Protein AF-A0A1B7W643-F1 (afdb_monomer_lite)

Secondary structure (DSSP, 8-state):
---HHHHHHHHHTS-HHHHHHHHHHHHHHHHHHHHHHS-TT--HHHHHTS-HHHHHHHT-----S-------

Structure (mmCIF, N/CA/C/O backbone):
data_AF-A0A1B7W643-F1
#
_entry.id   AF-A0A1B7W643-F1
#
loop_
_atom_site.group_PDB
_atom_site.id
_atom_site.type_symbol
_atom_site.label_atom_id
_atom_site.label_alt_id
_atom_site.label_comp_id
_atom_site.label_asym_id
_atom_site.label_entity_id
_atom_site.label_seq_id
_atom_site.pdbx_PDB_ins_code
_atom_site.Cartn_x
_atom_site.Cartn_y
_atom_site.Cartn_z
_atom_site.occupancy
_atom_site.B_iso_or_equiv
_atom_site.auth_seq_id
_atom_site.auth_comp_id
_atom_site.auth_asym_id
_atom_site.auth_atom_id
_atom_site.pdbx_PDB_model_num
ATOM 1 N N . MET A 1 1 ? 13.161 -1.637 22.891 1.00 70.00 1 MET A N 1
ATOM 2 C CA . MET A 1 1 ? 12.990 -2.101 21.500 1.00 70.00 1 MET A CA 1
ATOM 3 C C . MET A 1 1 ? 11.547 -2.537 21.375 1.00 70.00 1 MET A C 1
ATOM 5 O O . MET A 1 1 ? 11.172 -3.462 22.079 1.00 70.00 1 MET A O 1
ATOM 9 N N . ILE A 1 2 ? 10.734 -1.803 20.616 1.00 72.69 2 ILE A N 1
ATOM 10 C CA . ILE A 1 2 ? 9.323 -2.160 20.401 1.00 72.69 2 ILE A CA 1
ATOM 11 C C . ILE A 1 2 ? 9.292 -3.420 19.532 1.00 72.69 2 ILE A C 1
ATOM 13 O O . ILE A 1 2 ? 10.023 -3.493 18.540 1.00 72.69 2 ILE A O 1
ATOM 17 N N . LYS A 1 3 ? 8.494 -4.420 19.908 1.00 89.31 3 LYS A N 1
ATOM 18 C CA . LYS A 1 3 ? 8.282 -5.611 19.075 1.00 89.31 3 LYS A CA 1
ATOM 19 C C . LYS A 1 3 ? 7.280 -5.283 17.969 1.00 89.31 3 LYS A C 1
ATOM 21 O O . LYS A 1 3 ? 6.326 -4.548 18.199 1.00 89.31 3 LYS A O 1
ATOM 26 N N . LEU A 1 4 ? 7.455 -5.865 16.780 1.00 86.75 4 LEU A N 1
ATOM 27 C CA . LEU A 1 4 ? 6.539 -5.659 15.646 1.00 86.75 4 LEU A CA 1
ATOM 28 C C . LEU A 1 4 ? 5.071 -5.906 16.034 1.00 86.75 4 LEU A C 1
ATOM 30 O O . LEU A 1 4 ? 4.195 -5.151 15.632 1.00 86.75 4 LEU A O 1
ATOM 34 N N . GLN A 1 5 ? 4.825 -6.920 16.862 1.00 90.75 5 GLN A N 1
ATOM 35 C CA . GLN A 1 5 ? 3.492 -7.249 17.359 1.00 90.75 5 GLN A CA 1
ATOM 36 C C . GLN A 1 5 ? 2.881 -6.122 18.21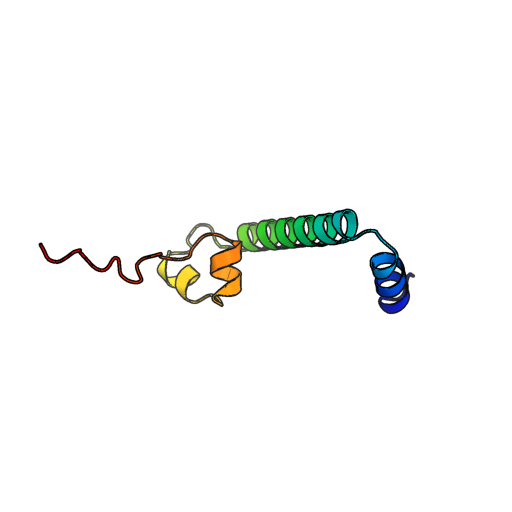1 1.00 90.75 5 GLN A C 1
ATOM 38 O O . GLN A 1 5 ? 1.734 -5.754 17.997 1.00 90.75 5 GLN A O 1
ATOM 43 N N . GLU A 1 6 ? 3.658 -5.508 19.109 1.00 91.56 6 GLU A N 1
ATOM 44 C CA . GLU A 1 6 ? 3.189 -4.380 19.929 1.00 91.56 6 GLU A CA 1
ATOM 45 C C . GLU A 1 6 ? 2.866 -3.158 19.059 1.00 91.56 6 GLU A C 1
ATOM 47 O O . GLU A 1 6 ? 1.939 -2.409 19.356 1.00 91.56 6 GLU A O 1
ATOM 52 N N . LEU A 1 7 ? 3.617 -2.941 17.973 1.00 89.25 7 LEU A N 1
ATOM 53 C CA . LEU A 1 7 ? 3.320 -1.879 17.010 1.00 89.25 7 LEU A CA 1
ATOM 54 C C . LEU A 1 7 ? 2.030 -2.171 16.234 1.00 89.25 7 LEU A C 1
ATOM 56 O O . LEU A 1 7 ? 1.222 -1.269 16.034 1.00 89.25 7 LEU A O 1
ATOM 60 N N . GLN A 1 8 ? 1.825 -3.419 15.809 1.00 89.38 8 GLN A N 1
ATOM 61 C CA . GLN A 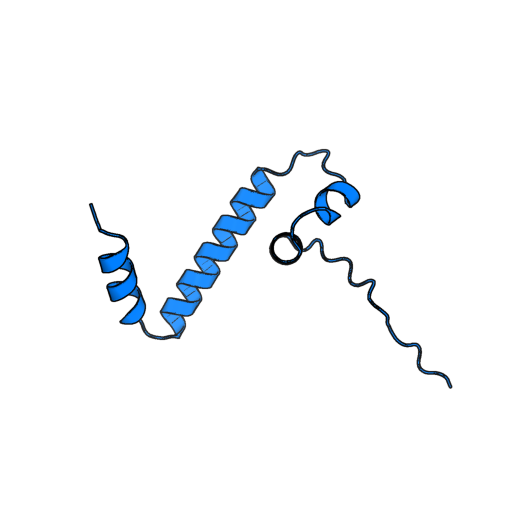1 8 ? 0.604 -3.832 15.114 1.00 89.38 8 GLN A CA 1
ATOM 62 C C . GLN A 1 8 ? -0.631 -3.623 15.992 1.00 89.38 8 GLN A C 1
ATOM 64 O O . GLN A 1 8 ? -1.603 -3.033 15.528 1.00 89.38 8 GLN A O 1
ATOM 69 N N . GLU A 1 9 ? -0.571 -4.042 17.257 1.00 93.56 9 GLU A N 1
ATOM 70 C CA . GLU A 1 9 ? -1.653 -3.838 18.225 1.00 93.56 9 GLU A CA 1
ATOM 71 C C . GLU A 1 9 ? -1.965 -2.344 18.400 1.00 93.56 9 GLU A C 1
ATOM 73 O O . GLU A 1 9 ? -3.115 -1.939 18.263 1.00 93.56 9 GLU A O 1
ATOM 78 N N . GLN A 1 10 ? -0.945 -1.496 18.564 1.00 91.50 10 GLN A N 1
ATOM 79 C CA . GLN A 1 10 ? -1.132 -0.042 18.662 1.00 91.50 10 GLN A CA 1
ATOM 80 C C . GLN A 1 10 ? -1.758 0.574 17.404 1.00 91.50 10 GLN A C 1
ATOM 82 O O . GLN A 1 10 ? -2.593 1.470 17.507 1.00 91.50 10 GLN A O 1
ATOM 87 N N . VAL A 1 11 ? -1.371 0.110 16.212 1.00 92.81 11 VAL A N 1
ATOM 88 C CA . VAL A 1 11 ? -1.931 0.613 14.951 1.00 92.81 11 VAL A CA 1
ATOM 89 C C . VAL A 1 11 ? -3.397 0.213 14.802 1.00 92.81 11 VAL A C 1
ATOM 91 O O . VAL A 1 11 ? -4.175 1.001 14.269 1.00 92.81 11 VAL A O 1
ATOM 94 N N . LEU A 1 12 ? -3.797 -0.974 15.269 1.00 94.06 12 LEU A N 1
ATOM 95 C CA . LEU A 1 12 ? -5.184 -1.444 15.179 1.00 94.06 12 LEU A CA 1
ATOM 96 C C . LEU A 1 12 ? -6.156 -0.612 16.025 1.00 94.06 12 LEU A C 1
ATOM 98 O O . LEU A 1 12 ? -7.296 -0.422 15.597 1.00 94.06 12 LEU A O 1
ATOM 102 N N . GLU A 1 13 ? -5.691 -0.072 17.153 1.00 95.94 13 GLU A N 1
ATOM 103 C CA . GLU A 1 13 ? -6.469 0.812 18.036 1.00 95.94 13 GLU A CA 1
ATOM 104 C C . GLU A 1 13 ? -6.706 2.211 17.442 1.00 95.94 13 GLU A C 1
ATOM 106 O O . GLU A 1 13 ? -7.578 2.954 17.897 1.00 95.94 13 GLU A O 1
ATOM 111 N N . LEU A 1 14 ? -5.956 2.600 16.406 1.00 95.88 14 LEU A N 1
ATOM 112 C CA . LEU A 1 14 ? -6.136 3.897 15.767 1.00 95.88 14 LEU A CA 1
ATOM 113 C C . LEU A 1 14 ? -7.443 3.944 14.954 1.00 95.88 14 LEU A C 1
ATOM 115 O O . LEU A 1 14 ? -7.825 2.961 14.295 1.00 95.88 14 LEU A O 1
ATOM 119 N N . PRO A 1 15 ? -8.114 5.108 14.889 1.00 97.38 15 PRO A N 1
ATOM 120 C CA . PRO A 1 15 ? -9.255 5.245 14.005 1.00 97.38 15 PRO A CA 1
ATOM 121 C C . PRO A 1 15 ? -8.835 5.041 12.537 1.00 97.38 15 PRO A C 1
ATOM 123 O O . PRO A 1 15 ? -7.667 5.136 12.150 1.00 97.38 15 PRO A O 1
ATOM 126 N N . ILE A 1 16 ? -9.804 4.657 11.700 1.00 95.12 16 ILE A N 1
ATOM 127 C CA . ILE A 1 16 ? -9.548 4.220 10.313 1.00 95.12 16 ILE A CA 1
ATOM 128 C C . ILE A 1 16 ? -8.791 5.289 9.512 1.00 95.12 16 ILE A C 1
ATOM 130 O O . ILE A 1 16 ? -7.926 4.957 8.703 1.00 95.12 16 ILE A O 1
ATOM 134 N N . LYS A 1 17 ? -9.089 6.569 9.754 1.00 96.62 17 LYS A N 1
ATOM 135 C CA . LYS A 1 17 ? -8.462 7.697 9.061 1.00 96.62 17 LYS A CA 1
ATOM 136 C C . LYS A 1 17 ? -6.962 7.774 9.349 1.00 96.62 17 LYS A C 1
ATOM 138 O O . LYS A 1 17 ? -6.163 7.963 8.431 1.00 96.62 17 LYS A O 1
ATOM 143 N N . GLU A 1 18 ? -6.573 7.618 10.604 1.00 96.38 18 GLU A N 1
ATOM 144 C CA . GLU A 1 18 ? -5.186 7.657 11.056 1.00 96.38 18 GLU A CA 1
ATOM 145 C C . GLU A 1 18 ? -4.426 6.442 10.523 1.00 96.38 18 GLU A C 1
ATOM 147 O O . GLU A 1 18 ? -3.341 6.600 9.963 1.00 96.38 18 GLU A O 1
ATOM 152 N N . ARG A 1 19 ? -5.033 5.248 10.573 1.00 96.25 19 ARG A N 1
ATOM 153 C CA . ARG A 1 19 ? -4.459 4.044 9.946 1.00 96.25 19 ARG A CA 1
ATOM 154 C C . ARG A 1 19 ? -4.208 4.241 8.457 1.00 96.25 19 ARG A C 1
ATOM 156 O O . ARG A 1 19 ? -3.123 3.935 7.971 1.00 96.25 19 ARG A O 1
ATOM 163 N N . TRP A 1 20 ? -5.183 4.791 7.737 1.00 94.75 20 TRP A N 1
ATOM 164 C CA . TRP A 1 20 ? -5.023 5.087 6.317 1.00 94.75 20 TRP A CA 1
ATOM 165 C C . TRP A 1 20 ? -3.915 6.114 6.067 1.00 94.75 20 TRP A C 1
ATOM 167 O O . TRP A 1 20 ? -3.115 5.946 5.154 1.00 94.75 20 TRP A O 1
ATOM 177 N N . THR A 1 21 ? -3.800 7.131 6.922 1.00 96.62 21 THR A N 1
ATOM 178 C CA . THR A 1 21 ? -2.734 8.142 6.838 1.00 96.62 21 THR A CA 1
ATOM 179 C C . THR A 1 21 ? -1.344 7.522 7.013 1.00 96.62 21 THR A C 1
ATOM 181 O O . THR A 1 21 ? -0.412 7.892 6.296 1.00 96.62 21 THR A O 1
ATOM 184 N N . LEU A 1 22 ? -1.202 6.542 7.911 1.00 95.44 22 LEU A N 1
ATOM 185 C CA . LEU A 1 22 ? 0.047 5.793 8.077 1.00 95.44 22 LEU A CA 1
ATOM 186 C C . LEU A 1 22 ? 0.380 4.966 6.833 1.00 95.44 22 LEU A C 1
ATOM 188 O O . LEU A 1 22 ? 1.519 4.999 6.378 1.00 95.44 22 LEU A O 1
ATOM 192 N N . VAL A 1 23 ? -0.608 4.282 6.247 1.00 93.81 23 VAL A N 1
ATOM 193 C CA . VAL A 1 23 ? -0.419 3.540 4.989 1.00 93.81 23 VAL A CA 1
ATOM 194 C C . VAL A 1 23 ? 0.016 4.479 3.864 1.00 93.81 23 VAL A C 1
ATOM 196 O O . VAL A 1 23 ? 0.981 4.183 3.169 1.00 93.81 23 VAL A O 1
ATOM 199 N N . GLN A 1 24 ? -0.640 5.631 3.712 1.00 94.62 24 GLN A N 1
ATOM 200 C CA . GLN A 1 24 ? -0.275 6.626 2.698 1.00 94.62 24 GLN A CA 1
ATOM 201 C C . GLN A 1 24 ? 1.145 7.165 2.908 1.00 94.62 24 GLN A C 1
ATOM 203 O O . GLN A 1 24 ? 1.911 7.263 1.954 1.00 94.62 24 GLN A O 1
ATOM 208 N N . THR A 1 25 ? 1.519 7.455 4.156 1.00 95.94 25 THR A N 1
ATOM 209 C CA . THR A 1 25 ? 2.881 7.892 4.500 1.00 95.94 25 THR A CA 1
ATOM 210 C C . THR A 1 25 ? 3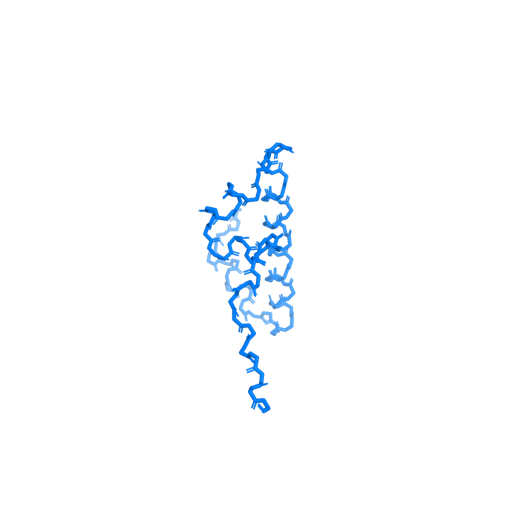.912 6.822 4.144 1.00 95.94 25 THR A C 1
ATOM 212 O O . THR A 1 25 ? 4.912 7.128 3.502 1.00 95.94 25 THR A O 1
A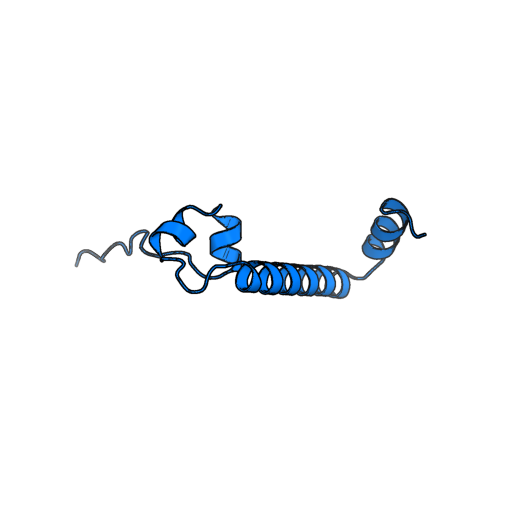TOM 215 N N . LEU A 1 26 ? 3.651 5.562 4.507 1.00 94.38 26 LEU A N 1
ATOM 216 C CA . LEU A 1 26 ? 4.543 4.445 4.203 1.00 94.38 26 LEU A CA 1
ATOM 217 C C . LEU A 1 26 ? 4.705 4.251 2.691 1.00 94.38 26 LEU A C 1
ATOM 219 O O . LEU A 1 26 ? 5.828 4.120 2.211 1.00 94.38 26 LEU A O 1
ATOM 223 N N . LEU A 1 27 ? 3.603 4.274 1.938 1.00 94.00 27 LEU A N 1
ATOM 224 C CA . LEU A 1 27 ? 3.636 4.165 0.478 1.00 94.00 27 LEU A CA 1
ATOM 225 C C . LEU A 1 27 ? 4.442 5.305 -0.153 1.00 94.00 27 LEU A C 1
ATOM 227 O O . LEU A 1 27 ? 5.252 5.046 -1.039 1.00 94.00 27 LEU A O 1
ATOM 231 N N . ALA A 1 28 ? 4.281 6.540 0.330 1.00 92.38 28 ALA A N 1
ATOM 232 C CA . ALA A 1 28 ? 5.060 7.682 -0.143 1.00 92.38 28 ALA A CA 1
ATOM 233 C C . ALA A 1 28 ? 6.562 7.517 0.145 1.00 92.38 28 ALA A C 1
ATOM 235 O O . ALA A 1 28 ? 7.388 7.822 -0.714 1.00 92.38 28 ALA A O 1
ATOM 236 N N . SER A 1 29 ? 6.934 6.995 1.318 1.00 95.62 29 SER A N 1
ATOM 237 C CA . SER A 1 29 ? 8.337 6.707 1.639 1.00 95.62 29 SER A CA 1
ATOM 238 C C . SER A 1 29 ? 8.924 5.619 0.738 1.00 95.62 29 SER A C 1
ATOM 240 O O . SER A 1 29 ? 10.005 5.816 0.188 1.00 95.62 29 SER A O 1
ATOM 242 N N . ILE A 1 30 ? 8.195 4.518 0.520 1.00 93.62 30 ILE A N 1
ATOM 243 C CA . ILE A 1 30 ? 8.627 3.442 -0.389 1.00 93.62 30 ILE A CA 1
ATOM 244 C C . ILE A 1 30 ? 8.779 3.986 -1.812 1.00 93.62 30 ILE A C 1
ATOM 246 O O . ILE A 1 30 ? 9.768 3.690 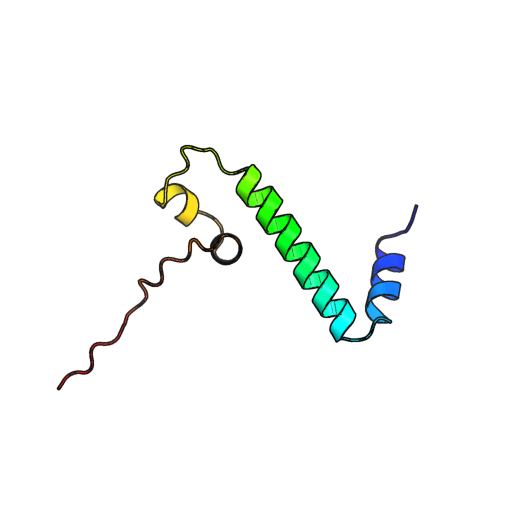-2.478 1.00 93.62 30 ILE A O 1
ATOM 250 N N . GLN A 1 31 ? 7.836 4.811 -2.277 1.00 91.38 31 GLN A N 1
ATOM 251 C CA . GLN A 1 31 ? 7.913 5.453 -3.587 1.00 91.38 31 GLN A CA 1
ATOM 252 C C . GLN A 1 31 ? 9.176 6.316 -3.708 1.00 91.38 31 GLN A C 1
ATOM 254 O O . GLN A 1 31 ? 9.905 6.189 -4.688 1.00 91.38 31 GLN A O 1
ATOM 259 N N . GLN A 1 32 ? 9.462 7.165 -2.717 1.00 91.88 32 GLN A N 1
ATOM 260 C CA . GLN A 1 32 ? 10.648 8.029 -2.720 1.00 91.88 32 GLN A CA 1
ATOM 261 C C . GLN A 1 32 ? 11.955 7.233 -2.726 1.00 91.88 32 GLN A C 1
ATOM 263 O O . GLN A 1 32 ? 12.861 7.552 -3.498 1.00 91.88 32 GLN A O 1
ATOM 268 N N . GLU A 1 33 ? 12.058 6.196 -1.896 1.00 93.25 33 GLU A N 1
ATOM 269 C CA . GLU A 1 33 ? 13.237 5.329 -1.844 1.00 93.25 33 GLU A CA 1
ATOM 270 C C . GLU A 1 33 ? 13.424 4.571 -3.165 1.00 93.25 33 GLU A C 1
ATOM 272 O O . GLU A 1 33 ? 14.525 4.545 -3.717 1.00 93.25 33 GLU A O 1
ATOM 277 N N . THR A 1 34 ? 12.329 4.054 -3.730 1.00 89.69 34 THR A N 1
ATOM 278 C CA . THR A 1 34 ? 12.332 3.371 -5.031 1.00 89.69 34 THR A CA 1
ATOM 279 C C . THR A 1 34 ? 12.811 4.311 -6.131 1.00 89.69 34 THR A C 1
ATOM 281 O O . THR A 1 34 ? 13.754 3.980 -6.841 1.00 89.69 34 THR A O 1
ATOM 284 N N . LEU A 1 35 ? 12.227 5.510 -6.239 1.00 88.00 35 LEU A N 1
ATOM 285 C CA . LEU A 1 35 ? 12.633 6.519 -7.222 1.00 88.00 35 LEU A CA 1
ATOM 286 C C . LEU A 1 35 ? 14.103 6.927 -7.059 1.00 88.00 35 LEU A C 1
ATOM 288 O O . LEU A 1 35 ? 14.787 7.149 -8.053 1.00 88.00 35 LEU A O 1
ATOM 292 N N . SER A 1 36 ? 14.599 6.984 -5.823 1.00 89.62 36 SER A N 1
ATOM 293 C CA . SER A 1 36 ? 16.001 7.314 -5.536 1.00 89.62 36 SER A CA 1
ATOM 294 C C . SER A 1 36 ? 16.969 6.194 -5.927 1.00 89.62 36 SER A C 1
ATOM 296 O O . SER A 1 36 ? 18.132 6.466 -6.220 1.00 89.62 36 SER A O 1
ATOM 298 N N . SER A 1 37 ? 16.506 4.942 -5.938 1.00 88.12 37 SER A N 1
ATOM 299 C CA . SER A 1 37 ? 17.295 3.780 -6.352 1.00 88.12 37 SER A CA 1
ATOM 300 C C . SER A 1 37 ? 17.286 3.549 -7.867 1.00 88.12 37 SER A C 1
ATOM 302 O O . SER A 1 37 ? 18.085 2.744 -8.354 1.00 88.12 37 SER A O 1
ATOM 304 N N . ILE A 1 38 ? 16.396 4.206 -8.617 1.00 87.38 38 ILE A N 1
ATOM 305 C CA . ILE A 1 38 ? 16.334 4.076 -10.074 1.00 87.38 38 ILE A CA 1
ATOM 306 C C . ILE A 1 38 ? 17.555 4.781 -10.688 1.00 87.38 38 ILE A C 1
ATOM 308 O O . ILE A 1 38 ? 17.770 5.970 -10.440 1.00 87.38 38 ILE A O 1
ATOM 312 N N . PRO A 1 39 ? 18.362 4.084 -11.512 1.00 86.25 39 PRO A N 1
ATOM 313 C CA . PRO A 1 39 ? 19.484 4.707 -12.196 1.00 86.25 39 PRO A CA 1
ATOM 314 C C . PRO A 1 39 ? 19.017 5.866 -13.091 1.00 86.25 39 PRO A C 1
ATOM 316 O O . PRO A 1 39 ? 17.994 5.731 -13.763 1.00 86.25 39 PRO A O 1
ATOM 319 N N . PRO A 1 40 ? 19.787 6.962 -13.212 1.00 80.56 40 PRO A N 1
ATOM 320 C CA . PRO A 1 40 ? 19.439 8.089 -14.086 1.00 80.56 40 PRO A CA 1
ATOM 321 C C . PRO A 1 40 ? 19.222 7.705 -15.558 1.00 80.56 40 PRO A C 1
ATOM 323 O O . PRO A 1 40 ? 18.584 8.438 -16.305 1.00 80.56 40 PRO A O 1
ATOM 326 N N . GLN A 1 41 ? 19.791 6.576 -15.985 1.00 84.50 41 GLN A N 1
ATOM 327 C CA . GLN A 1 41 ? 19.708 6.033 -17.340 1.00 84.50 41 GLN A CA 1
ATOM 328 C C . GLN A 1 41 ? 18.651 4.930 -17.490 1.00 84.50 41 GLN A C 1
ATOM 330 O O . GLN A 1 41 ? 18.618 4.275 -18.532 1.00 84.50 41 GLN A O 1
ATOM 335 N N . ALA A 1 42 ? 17.824 4.679 -16.470 1.00 84.19 42 ALA A N 1
ATOM 336 C CA . ALA A 1 42 ? 16.759 3.691 -16.567 1.00 84.19 42 ALA A CA 1
ATOM 337 C C . ALA A 1 42 ? 15.826 4.038 -17.732 1.00 84.19 42 ALA A C 1
ATOM 339 O O . ALA A 1 42 ? 15.328 5.160 -17.846 1.00 84.19 42 ALA A O 1
ATOM 340 N N . THR A 1 43 ? 15.621 3.074 -18.623 1.00 83.94 43 THR A N 1
ATOM 341 C CA . THR A 1 43 ? 14.723 3.225 -19.764 1.00 83.94 43 THR A CA 1
ATOM 342 C C . THR A 1 43 ? 13.309 2.827 -19.362 1.00 83.94 43 THR A C 1
ATOM 344 O O . THR A 1 43 ? 13.106 2.088 -18.398 1.00 83.94 43 THR A O 1
ATOM 347 N N . LEU A 1 44 ? 12.321 3.297 -20.126 1.00 80.06 44 LEU A N 1
ATOM 348 C CA . LEU A 1 44 ? 10.927 2.908 -19.924 1.00 80.06 44 LEU A CA 1
ATOM 349 C C . LEU A 1 44 ? 10.760 1.383 -20.011 1.00 80.06 44 LEU A C 1
ATOM 351 O O . LEU A 1 44 ? 10.096 0.816 -19.158 1.00 80.06 44 LEU A O 1
ATOM 355 N N . GLU A 1 45 ? 11.470 0.724 -20.933 1.00 81.75 45 GLU A N 1
ATOM 356 C CA . GLU A 1 45 ? 11.532 -0.743 -21.048 1.00 81.75 45 GLU A CA 1
ATOM 357 C C . GLU A 1 45 ? 11.979 -1.411 -19.738 1.00 81.75 45 GLU A C 1
ATOM 359 O O . GLU A 1 45 ? 11.293 -2.290 -19.228 1.00 81.75 45 GLU A O 1
ATOM 364 N N . THR A 1 46 ? 13.077 -0.948 -19.127 1.00 83.00 46 THR A N 1
ATOM 365 C CA . THR A 1 46 ? 13.569 -1.506 -17.854 1.00 83.00 46 THR A CA 1
ATOM 366 C C . THR A 1 46 ? 12.607 -1.243 -16.690 1.00 83.00 46 THR A C 1
ATOM 368 O O . THR A 1 46 ? 12.496 -2.059 -15.779 1.00 83.00 46 THR A O 1
ATOM 371 N N . LEU A 1 47 ? 11.885 -0.120 -16.698 1.00 84.56 47 LEU A N 1
ATOM 372 C CA . LEU A 1 47 ? 10.875 0.170 -15.675 1.00 84.56 47 LEU A CA 1
ATOM 373 C C . LEU A 1 47 ? 9.577 -0.629 -15.892 1.00 84.56 47 LEU A C 1
ATOM 375 O O . LEU A 1 47 ? 8.899 -0.958 -14.918 1.00 84.56 47 LEU A O 1
ATOM 379 N N . SER A 1 48 ? 9.258 -0.988 -17.137 1.00 83.62 48 SER A N 1
ATOM 380 C CA . SER A 1 48 ? 8.149 -1.877 -17.505 1.00 83.62 48 SER A CA 1
ATOM 381 C C . SER A 1 48 ? 8.406 -3.355 -17.171 1.00 83.62 48 SER A C 1
ATOM 383 O O . SER A 1 48 ? 7.466 -4.148 -17.195 1.00 83.62 48 SER A O 1
ATOM 385 N N . GLU A 1 49 ? 9.639 -3.730 -16.816 1.00 87.50 49 GLU A N 1
ATOM 386 C CA . GLU A 1 49 ? 9.986 -5.064 -16.296 1.00 87.50 49 GLU A CA 1
ATO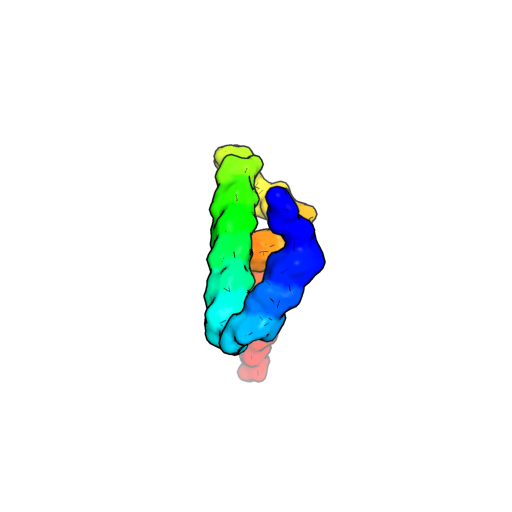M 387 C C . GLU A 1 49 ? 9.744 -5.208 -14.782 1.00 87.50 49 GLU A C 1
ATOM 389 O O . GLU A 1 49 ? 9.748 -6.323 -14.260 1.00 87.50 49 GLU A O 1
ATOM 394 N N . LEU A 1 50 ? 9.528 -4.101 -14.060 1.00 86.06 50 LEU A N 1
ATOM 395 C CA . LEU A 1 50 ? 9.229 -4.132 -12.625 1.00 86.06 50 LEU A CA 1
ATOM 396 C C . LEU A 1 50 ? 7.871 -4.786 -12.358 1.00 86.06 50 LEU A C 1
ATOM 398 O O . LEU A 1 50 ? 6.993 -4.793 -13.219 1.00 86.06 50 LEU A O 1
ATOM 402 N N . ASP A 1 51 ? 7.644 -5.271 -11.138 1.00 88.62 51 ASP A N 1
ATOM 403 C CA . ASP A 1 51 ? 6.329 -5.795 -10.774 1.00 88.62 51 ASP A CA 1
ATOM 404 C C . ASP A 1 51 ? 5.215 -4.743 -10.995 1.00 88.62 51 ASP A C 1
ATOM 406 O O . ASP A 1 51 ? 5.423 -3.558 -10.706 1.00 88.62 51 ASP A O 1
ATOM 410 N N . PRO A 1 52 ? 3.999 -5.142 -11.424 1.00 86.75 52 PRO A N 1
ATOM 411 C CA . PRO A 1 52 ? 2.916 -4.204 -11.745 1.00 86.75 52 PRO A CA 1
ATOM 412 C C . PRO A 1 52 ? 2.546 -3.242 -10.609 1.00 86.75 52 PRO A C 1
ATOM 414 O O . PRO A 1 52 ? 2.169 -2.096 -10.847 1.00 86.75 52 PRO A O 1
ATOM 417 N N . TRP A 1 53 ? 2.669 -3.687 -9.355 1.00 85.88 53 TRP A N 1
ATOM 418 C CA . TRP A 1 53 ? 2.421 -2.834 -8.193 1.00 85.88 53 TRP A CA 1
ATOM 419 C C . TRP A 1 53 ? 3.488 -1.738 -8.058 1.00 85.88 53 TRP A C 1
ATOM 421 O O . TRP A 1 53 ? 3.146 -0.593 -7.774 1.00 85.88 53 TRP A O 1
ATOM 431 N N . THR A 1 54 ? 4.757 -2.056 -8.327 1.00 88.06 54 THR A N 1
ATOM 432 C CA . THR A 1 54 ? 5.863 -1.094 -8.328 1.00 88.06 54 THR A CA 1
ATOM 433 C C . THR A 1 54 ? 5.670 -0.085 -9.446 1.00 88.06 54 THR A C 1
ATOM 435 O O . THR A 1 54 ? 5.743 1.111 -9.184 1.00 88.06 54 THR A O 1
ATOM 438 N N . GLN A 1 55 ? 5.322 -0.541 -10.655 1.00 88.75 55 GLN A N 1
ATOM 439 C CA . GLN A 1 55 ? 4.978 0.342 -11.776 1.00 88.75 55 GLN A CA 1
ATOM 440 C C . GLN A 1 55 ? 3.831 1.294 -11.417 1.00 88.75 55 GLN A C 1
ATOM 442 O O . GLN A 1 55 ? 3.905 2.489 -11.706 1.00 88.75 55 GLN A O 1
ATOM 447 N N . SER A 1 56 ? 2.794 0.786 -10.739 1.00 88.06 56 SER A N 1
ATOM 448 C CA . SER A 1 56 ? 1.692 1.605 -10.226 1.00 88.06 56 SER A CA 1
ATOM 449 C C . SER A 1 56 ? 2.145 2.614 -9.180 1.00 88.06 56 SER A C 1
ATOM 451 O O . SER A 1 56 ? 1.650 3.739 -9.175 1.00 88.06 56 SER A O 1
ATOM 453 N N . LEU A 1 57 ? 3.061 2.222 -8.295 1.00 87.12 57 LEU A N 1
ATOM 454 C CA . LEU A 1 57 ? 3.572 3.074 -7.229 1.00 87.12 57 LEU A CA 1
ATOM 455 C C . LEU A 1 57 ? 4.409 4.230 -7.786 1.00 87.12 57 LEU A C 1
ATOM 457 O O . LEU A 1 57 ? 4.271 5.356 -7.320 1.00 87.12 57 LEU A O 1
ATOM 461 N N . ILE A 1 58 ? 5.255 3.979 -8.788 1.00 86.38 58 ILE A N 1
ATOM 462 C CA . ILE A 1 58 ? 6.121 5.008 -9.391 1.00 86.38 58 ILE A CA 1
ATOM 463 C C . ILE A 1 58 ? 5.474 5.738 -10.579 1.00 86.38 58 ILE A C 1
ATOM 465 O O . ILE A 1 58 ? 6.058 6.683 -11.101 1.00 86.38 58 ILE A O 1
ATOM 469 N N . GLY A 1 59 ? 4.266 5.337 -10.988 1.00 80.31 59 GLY A N 1
ATOM 470 C CA . GLY A 1 59 ? 3.497 6.002 -12.043 1.00 80.31 59 GLY A CA 1
ATOM 471 C C . GLY A 1 59 ? 3.947 5.678 -13.473 1.00 80.31 59 GLY A C 1
ATOM 472 O O . GLY A 1 59 ? 3.776 6.511 -14.356 1.00 80.31 59 GLY A O 1
ATOM 473 N N . VAL A 1 60 ? 4.513 4.489 -13.710 1.00 69.62 60 VAL A N 1
ATOM 474 C CA . VAL A 1 60 ? 5.036 4.045 -15.024 1.00 69.62 60 VAL A CA 1
ATOM 475 C C . VAL A 1 60 ? 4.037 3.164 -15.795 1.00 69.62 60 VAL A C 1
ATOM 477 O O . VAL A 1 60 ? 4.344 2.671 -16.873 1.00 69.62 60 VAL A O 1
ATOM 480 N N . ILE A 1 61 ? 2.811 2.974 -15.293 1.00 64.62 61 ILE A N 1
ATOM 481 C CA . ILE A 1 61 ? 1.800 2.181 -16.010 1.00 64.62 61 ILE A CA 1
ATOM 482 C C . ILE A 1 61 ? 1.523 2.814 -17.384 1.00 64.62 61 ILE A C 1
ATOM 484 O O . ILE A 1 61 ? 0.890 3.868 -17.471 1.00 64.62 61 ILE A O 1
ATOM 488 N N . SER A 1 62 ? 1.928 2.134 -18.459 1.00 57.28 62 SER A N 1
ATOM 489 C CA . SER A 1 62 ? 1.423 2.409 -19.803 1.00 57.28 62 SER A CA 1
ATOM 490 C C . SER A 1 62 ? -0.056 2.033 -19.839 1.00 57.28 62 SER A C 1
ATOM 492 O O . SER A 1 62 ? -0.420 0.858 -19.814 1.00 57.28 62 SER A O 1
ATOM 494 N N . LEU A 1 63 ? -0.930 3.037 -19.890 1.00 53.25 63 LEU A N 1
ATOM 495 C CA . LEU A 1 63 ? -2.381 2.867 -20.020 1.00 53.25 63 LEU A CA 1
ATOM 496 C C . LEU A 1 63 ? -2.813 2.403 -21.428 1.00 53.25 63 LEU A C 1
ATOM 498 O O . LEU A 1 63 ? -3.985 2.510 -21.772 1.00 53.25 63 LEU A O 1
ATOM 502 N N . ASP A 1 64 ? -1.914 1.827 -22.231 1.00 50.69 64 ASP A N 1
ATOM 503 C CA . ASP A 1 64 ? -2.193 1.320 -23.585 1.00 50.69 64 ASP A CA 1
ATOM 504 C C . ASP A 1 64 ? -3.048 0.035 -23.608 1.00 50.69 64 ASP A C 1
ATOM 506 O O . ASP A 1 64 ? -3.106 -0.691 -24.602 1.00 50.69 64 ASP A O 1
ATOM 510 N N . SER A 1 65 ? -3.779 -0.257 -22.532 1.00 50.47 65 SER A N 1
ATOM 511 C CA . SER A 1 65 ? -4.871 -1.224 -22.580 1.00 50.47 65 SER A CA 1
ATOM 512 C C . SER A 1 65 ? -6.145 -0.549 -23.087 1.00 50.47 65 SER A C 1
ATOM 514 O O . SER A 1 65 ? -6.970 -0.087 -22.308 1.00 50.47 65 SER A O 1
ATOM 516 N N . GLN A 1 66 ? -6.287 -0.553 -24.416 1.00 48.44 66 GLN A N 1
ATOM 517 C CA . GLN A 1 66 ? -7.552 -0.528 -25.165 1.00 48.44 66 GLN A CA 1
ATOM 518 C C . GLN A 1 66 ? -8.571 0.551 -24.756 1.00 48.44 66 GLN A C 1
ATOM 520 O O . GLN A 1 66 ? -9.471 0.318 -23.953 1.00 48.44 66 GLN A O 1
ATOM 525 N N . ASN A 1 67 ? -8.534 1.685 -25.456 1.00 47.41 67 ASN A N 1
ATOM 526 C CA . ASN A 1 67 ? -9.747 2.449 -25.734 1.00 47.41 67 ASN A CA 1
ATOM 527 C C . ASN A 1 67 ? -10.555 1.678 -26.802 1.00 47.41 67 ASN A C 1
ATOM 529 O O . ASN A 1 67 ? -10.082 1.600 -27.939 1.00 47.41 67 ASN A O 1
ATOM 533 N N . PRO A 1 68 ? -11.721 1.068 -26.508 1.00 54.94 68 PRO A N 1
ATOM 534 C CA . PRO A 1 68 ? -12.569 0.558 -27.574 1.00 54.94 68 PRO A CA 1
ATOM 535 C C . PRO A 1 68 ? -13.154 1.767 -28.310 1.00 54.94 68 PRO A C 1
ATOM 537 O O . PRO A 1 68 ? -14.008 2.471 -27.773 1.00 54.94 68 PRO A O 1
ATOM 540 N N . GLU A 1 69 ? -12.683 2.030 -29.531 1.00 58.72 69 GLU A N 1
ATOM 541 C CA . GLU A 1 69 ? -13.313 3.026 -30.397 1.00 58.72 69 GLU A CA 1
ATOM 542 C C . GLU A 1 69 ? -14.824 2.745 -30.502 1.00 58.72 69 GLU A C 1
ATOM 544 O O . GLU A 1 69 ? -15.222 1.602 -30.774 1.00 58.72 69 GLU A O 1
ATOM 549 N N . PRO A 1 70 ? -15.692 3.754 -30.305 1.00 54.50 70 PRO A N 1
ATOM 550 C CA . PRO A 1 70 ? -17.106 3.589 -30.572 1.00 54.50 70 PRO A CA 1
ATOM 551 C C . PRO A 1 70 ? -17.272 3.472 -32.089 1.00 54.50 70 PRO A C 1
ATOM 553 O O . PRO A 1 70 ? -17.061 4.434 -32.825 1.00 54.50 70 PRO A O 1
ATOM 556 N N . ARG A 1 71 ? -17.642 2.280 -32.569 1.00 49.59 71 ARG A N 1
ATOM 557 C CA . ARG A 1 71 ? -18.110 2.105 -33.947 1.00 49.59 71 ARG A CA 1
ATOM 558 C C . ARG A 1 71 ? -19.411 2.893 -34.117 1.00 49.59 71 ARG A C 1
ATOM 560 O O . ARG A 1 71 ? -20.451 2.463 -33.618 1.00 49.59 71 ARG A O 1
ATOM 567 N N . GLY A 1 72 ? -19.305 4.054 -34.759 1.00 57.09 72 GLY A N 1
ATOM 568 C CA . GLY A 1 72 ? -20.416 4.742 -35.419 1.00 57.09 72 GLY A CA 1
ATOM 569 C C . GLY A 1 72 ? -20.737 4.126 -36.772 1.00 57.09 72 GLY A C 1
ATOM 570 O O . GLY A 1 72 ? -19.865 3.414 -37.322 1.00 57.09 72 GLY A O 1
#

Radius of gyration: 18.4 Å; chains: 1; bounding box: 40×15×57 Å

Sequence (72 aa):
MIKLQELQEQVLELPIKERWTLVQTLLASIQQETLSSIPPQATLETLSELDPWTQSLIGVISLDSQNPEPRG

Foldseek 3Di:
DDDPVNVVVVLVPDPPVVNVVVVVVVLVVVLVVLVVPQDPPDDLVNLVPDDPVNCVSNVSDPPPPDDPPPDD

pLDDT: mean 83.17, std 14.4, range [47.41, 97.38]